Protein AF-A0A3D5AV20-F1 (afdb_monomer_lite)

Sequence (107 aa):
MAAPKGLSQAEAEALIKGNTAEGTNRFKKNMTWYFDPSGELRKRDDRGNKGKAKWSINKQGKLCYQDKHMKSEDCVAILPRADGGYDLPFDAQWNWQKITPGNPHNL

Foldseek 3Di:
DDDQQFDAQVRLCVQQEQKKFWWAFPVRKIKIWHQYNVQWIWMATPVGDIAIWGWDQDRRRWIWIGGPPDPGIDTFGWGADPLRWTWTPDVRTIIGPDMGHHCPVVD

Structure (mmCIF, N/CA/C/O bac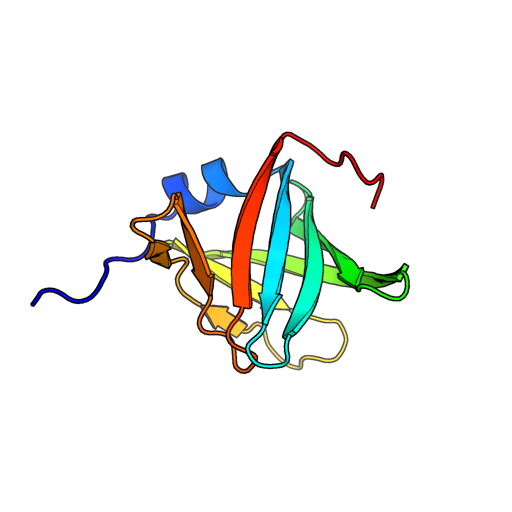kbone):
data_AF-A0A3D5AV20-F1
#
_entry.id   AF-A0A3D5AV20-F1
#
loop_
_atom_site.group_PDB
_atom_site.id
_atom_site.type_symbol
_atom_site.label_atom_id
_atom_site.label_alt_id
_atom_site.label_comp_id
_atom_site.label_asym_id
_atom_site.label_entity_id
_atom_site.label_seq_id
_atom_site.pdbx_PDB_ins_code
_atom_site.Cartn_x
_atom_site.Cartn_y
_atom_site.Cartn_z
_atom_site.occupancy
_atom_site.B_iso_or_equiv
_atom_site.auth_seq_id
_atom_site.auth_comp_id
_atom_site.auth_asym_id
_atom_site.auth_atom_id
_atom_site.pdbx_PDB_model_num
ATOM 1 N N . MET A 1 1 ? -23.926 11.701 -6.233 1.00 41.19 1 MET A N 1
ATOM 2 C CA . MET A 1 1 ? -22.818 10.729 -6.355 1.00 41.19 1 MET A CA 1
ATOM 3 C C . MET A 1 1 ? -22.255 10.508 -4.962 1.00 41.19 1 MET A C 1
ATOM 5 O O . MET A 1 1 ? -21.860 11.485 -4.340 1.00 41.19 1 MET A O 1
ATOM 9 N N . ALA A 1 2 ? -22.328 9.290 -4.421 1.00 46.59 2 ALA A N 1
ATOM 10 C CA . ALA A 1 2 ? -21.734 8.990 -3.118 1.00 46.59 2 ALA A CA 1
ATOM 11 C C . ALA A 1 2 ? -20.204 9.089 -3.231 1.00 46.59 2 ALA A C 1
ATOM 13 O O . ALA A 1 2 ? -19.642 8.620 -4.220 1.00 46.59 2 ALA A O 1
ATOM 14 N N . ALA A 1 3 ? -19.542 9.724 -2.262 1.00 53.72 3 ALA A N 1
ATOM 15 C CA . ALA A 1 3 ? -18.083 9.739 -2.210 1.00 53.72 3 ALA A CA 1
ATOM 16 C C . ALA A 1 3 ? -17.560 8.290 -2.150 1.00 53.72 3 ALA A C 1
ATOM 18 O O . ALA A 1 3 ? -18.190 7.464 -1.479 1.00 53.72 3 ALA A O 1
ATOM 19 N N . PRO A 1 4 ? -16.449 7.959 -2.835 1.00 61.16 4 PRO A N 1
ATOM 20 C CA . PRO A 1 4 ? -15.877 6.621 -2.774 1.00 61.16 4 PRO A CA 1
ATOM 21 C C . PRO A 1 4 ? -15.591 6.274 -1.313 1.00 61.16 4 PRO A C 1
ATOM 23 O O . PRO A 1 4 ? -14.866 6.983 -0.611 1.00 61.16 4 PRO A O 1
ATOM 26 N N . LYS A 1 5 ? -16.232 5.209 -0.831 1.00 79.25 5 LYS A N 1
ATOM 27 C CA . LYS A 1 5 ? -16.058 4.742 0.538 1.00 79.25 5 LYS A CA 1
ATOM 28 C C . LYS A 1 5 ? -14.704 4.043 0.613 1.00 79.25 5 LYS A C 1
ATOM 30 O O . LYS A 1 5 ? -14.448 3.120 -0.155 1.00 79.25 5 LYS A O 1
ATOM 35 N N . GLY A 1 6 ? -13.836 4.515 1.504 1.00 86.19 6 GLY A N 1
ATOM 36 C CA . GLY A 1 6 ? -12.577 3.831 1.781 1.00 86.19 6 GLY A CA 1
ATOM 37 C C . GLY A 1 6 ? -12.809 2.436 2.356 1.00 86.19 6 GLY A C 1
ATOM 38 O O . GLY A 1 6 ? -13.894 2.142 2.867 1.00 86.19 6 GLY A O 1
ATOM 39 N N . LEU A 1 7 ? -11.781 1.596 2.268 1.00 90.94 7 LEU A N 1
ATOM 40 C CA . LEU A 1 7 ? -11.806 0.250 2.837 1.00 90.94 7 LEU A CA 1
ATOM 41 C C . LEU A 1 7 ? -12.043 0.281 4.353 1.00 90.94 7 LEU A C 1
ATOM 43 O O . LEU A 1 7 ? -11.578 1.182 5.053 1.00 90.94 7 LEU A O 1
ATOM 47 N N . SER A 1 8 ? -12.735 -0.734 4.870 1.00 93.31 8 SER A N 1
ATOM 48 C CA . SER A 1 8 ? -12.832 -0.974 6.313 1.00 93.31 8 SER A CA 1
ATOM 49 C C . SER A 1 8 ? -11.475 -1.407 6.880 1.00 93.31 8 SER A C 1
ATOM 51 O O . SER A 1 8 ? -10.598 -1.842 6.137 1.00 93.31 8 SER A O 1
ATOM 53 N N . GLN A 1 9 ? -11.303 -1.374 8.209 1.00 93.56 9 GLN A N 1
ATOM 54 C CA . GLN A 1 9 ? -10.060 -1.827 8.855 1.00 93.56 9 GLN A CA 1
ATOM 55 C C . GLN A 1 9 ? -9.644 -3.238 8.415 1.00 93.56 9 GLN A C 1
ATOM 57 O O . GLN A 1 9 ? -8.519 -3.427 7.964 1.00 93.56 9 GLN A O 1
ATOM 62 N N . ALA A 1 10 ? -10.554 -4.211 8.502 1.00 93.50 10 ALA A N 1
ATOM 63 C CA . ALA A 1 10 ? -10.255 -5.596 8.148 1.00 93.50 10 ALA A CA 1
ATOM 64 C C . ALA A 1 10 ? -9.902 -5.762 6.660 1.00 93.50 10 ALA A C 1
ATOM 66 O O . ALA A 1 10 ? -8.992 -6.515 6.329 1.00 93.50 10 ALA A O 1
ATOM 67 N N . GLU A 1 11 ? -10.585 -5.033 5.774 1.00 94.06 11 GLU A N 1
ATOM 68 C CA . GLU A 1 11 ? -10.319 -5.053 4.331 1.00 94.06 11 GLU A CA 1
ATOM 69 C C . GLU A 1 11 ? -8.947 -4.450 4.019 1.00 94.06 11 GLU A C 1
ATOM 71 O O . GLU A 1 11 ? -8.169 -5.040 3.276 1.00 94.06 11 GLU A O 1
ATOM 76 N N . ALA A 1 12 ? -8.622 -3.309 4.631 1.00 93.88 12 ALA A N 1
ATOM 77 C CA . ALA A 1 12 ? -7.328 -2.659 4.481 1.00 93.88 12 ALA A CA 1
ATOM 78 C C . ALA A 1 12 ? -6.185 -3.534 5.020 1.00 93.88 12 ALA A C 1
ATOM 80 O O . ALA A 1 12 ? -5.171 -3.690 4.344 1.00 93.88 12 ALA A O 1
ATOM 81 N N . GLU A 1 13 ? -6.347 -4.143 6.201 1.00 94.00 13 GLU A N 1
ATOM 82 C CA . GLU A 1 13 ? -5.350 -5.063 6.759 1.00 94.00 13 GLU A CA 1
ATOM 83 C C . GLU A 1 13 ? -5.169 -6.302 5.879 1.00 94.00 13 GLU A C 1
ATOM 85 O O . GLU A 1 13 ? -4.035 -6.639 5.553 1.00 94.00 13 GLU A O 1
ATOM 90 N N . ALA A 1 14 ? -6.253 -6.953 5.451 1.00 94.31 14 ALA A N 1
ATOM 91 C CA . ALA A 1 14 ? -6.174 -8.128 4.581 1.00 94.31 14 ALA A CA 1
ATOM 92 C C . ALA A 1 14 ? -5.535 -7.808 3.221 1.00 94.31 14 ALA A C 1
ATOM 94 O O . ALA A 1 14 ? -4.846 -8.649 2.646 1.00 94.31 14 ALA A O 1
ATOM 95 N N . LEU A 1 15 ? -5.742 -6.588 2.721 1.00 93.94 15 LEU A N 1
ATOM 96 C CA . LEU A 1 15 ? -5.183 -6.145 1.455 1.00 93.94 15 LEU A CA 1
ATOM 97 C C . LEU A 1 15 ? -3.658 -6.023 1.512 1.00 93.94 15 LEU A C 1
ATOM 99 O O . LEU A 1 15 ? -2.979 -6.499 0.604 1.00 93.94 15 LEU A O 1
ATOM 103 N N . ILE A 1 16 ? -3.115 -5.378 2.549 1.00 94.31 16 ILE A N 1
ATOM 104 C CA . ILE A 1 16 ? -1.698 -4.985 2.551 1.00 94.31 16 ILE A CA 1
ATOM 105 C C . ILE A 1 16 ? -0.828 -5.752 3.537 1.00 94.31 16 ILE A C 1
ATOM 107 O O . ILE A 1 16 ? 0.360 -5.883 3.281 1.00 94.31 16 ILE A O 1
ATOM 111 N N . LYS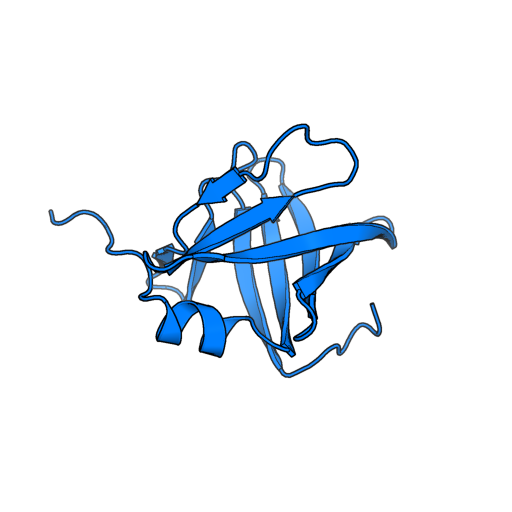 A 1 17 ? -1.353 -6.272 4.648 1.00 96.12 17 LYS A N 1
ATOM 112 C CA . LYS A 1 17 ? -0.523 -6.882 5.697 1.00 96.12 17 LYS A CA 1
ATOM 113 C C . LYS A 1 17 ? 0.198 -8.123 5.169 1.00 96.12 17 LYS A C 1
ATOM 115 O O . LYS A 1 17 ? -0.435 -9.110 4.813 1.00 96.12 17 LYS A O 1
ATOM 120 N N . GLY A 1 18 ? 1.528 -8.082 5.161 1.00 95.44 18 GLY A N 1
ATOM 121 C CA . GLY A 1 18 ? 2.366 -9.143 4.599 1.00 95.44 18 GLY A CA 1
ATOM 122 C C . GLY A 1 18 ? 2.431 -9.148 3.071 1.00 95.44 18 GLY A C 1
ATOM 123 O O . GLY A 1 18 ? 2.973 -10.090 2.500 1.00 95.44 18 GLY A O 1
ATOM 124 N N . ASN A 1 19 ? 1.915 -8.110 2.413 1.00 96.62 19 ASN A N 1
ATOM 125 C CA . ASN A 1 19 ? 1.872 -7.985 0.963 1.00 96.62 19 ASN A CA 1
ATOM 126 C C . ASN A 1 19 ? 2.716 -6.800 0.485 1.00 96.62 19 ASN A C 1
ATOM 128 O O . ASN A 1 19 ? 3.104 -5.904 1.244 1.00 96.62 19 ASN A O 1
ATOM 132 N N . THR A 1 20 ? 3.002 -6.809 -0.811 1.00 96.50 20 THR A N 1
ATOM 133 C CA . THR A 1 20 ? 3.745 -5.757 -1.495 1.00 96.50 20 THR A CA 1
ATOM 134 C C . THR A 1 20 ? 2.820 -4.993 -2.428 1.00 96.50 20 THR A C 1
ATOM 136 O O . THR A 1 20 ? 2.213 -5.597 -3.305 1.00 96.50 20 THR A O 1
ATOM 139 N N . ALA A 1 21 ? 2.731 -3.676 -2.266 1.00 95.75 21 ALA A N 1
ATOM 140 C CA . ALA A 1 21 ? 2.060 -2.783 -3.198 1.00 95.75 21 ALA A CA 1
ATOM 141 C C . ALA A 1 21 ? 3.075 -2.144 -4.152 1.00 95.75 21 ALA A C 1
ATOM 143 O O . ALA A 1 21 ? 4.161 -1.734 -3.745 1.00 95.75 21 ALA A O 1
ATOM 144 N N . GLU A 1 22 ? 2.705 -2.010 -5.415 1.00 95.00 22 GLU A N 1
ATOM 145 C CA . GLU A 1 22 ? 3.467 -1.312 -6.444 1.00 95.00 22 GLU A CA 1
ATOM 146 C C . GLU A 1 22 ? 2.607 -0.181 -6.992 1.00 95.00 22 GLU A C 1
ATOM 148 O O . GLU A 1 22 ? 1.413 -0.355 -7.263 1.00 95.00 22 GLU A O 1
ATOM 153 N N . GLY A 1 23 ? 3.196 0.999 -7.144 1.00 94.56 23 GLY A N 1
ATOM 154 C CA . GLY A 1 23 ? 2.420 2.146 -7.568 1.00 94.56 23 GLY A CA 1
ATOM 155 C C . GLY A 1 23 ? 3.233 3.355 -7.967 1.00 94.56 23 GLY A C 1
ATOM 156 O O . GLY A 1 23 ? 4.459 3.394 -7.863 1.00 94.56 23 GLY A O 1
ATOM 157 N N . THR A 1 24 ? 2.497 4.369 -8.397 1.00 94.88 24 THR A N 1
ATOM 158 C CA . THR A 1 24 ? 3.044 5.594 -8.967 1.00 94.88 24 THR A CA 1
ATOM 159 C C . THR A 1 24 ? 2.387 6.804 -8.316 1.00 94.88 24 THR A C 1
ATOM 161 O O . THR A 1 24 ? 1.204 6.779 -7.969 1.00 94.88 24 THR A O 1
ATOM 164 N N . ASN A 1 25 ? 3.145 7.878 -8.116 1.00 92.19 25 ASN A N 1
ATOM 165 C CA . ASN A 1 25 ? 2.599 9.139 -7.612 1.00 92.19 25 ASN A CA 1
ATOM 166 C C . ASN A 1 25 ? 2.245 10.119 -8.742 1.00 92.19 25 ASN A C 1
ATOM 168 O O . ASN A 1 25 ? 2.582 9.897 -9.906 1.00 92.19 25 ASN A O 1
ATOM 172 N N . ARG A 1 26 ? 1.643 11.266 -8.400 1.00 90.38 26 ARG A N 1
ATOM 173 C CA . ARG A 1 26 ? 1.330 12.329 -9.381 1.00 90.38 26 ARG A CA 1
ATOM 174 C C . ARG A 1 26 ? 2.543 12.843 -10.171 1.00 90.38 26 ARG A C 1
ATOM 176 O O . ARG A 1 26 ? 2.390 13.381 -11.261 1.00 90.38 26 ARG A O 1
ATOM 183 N N . PHE A 1 27 ? 3.751 12.662 -9.636 1.00 89.81 27 PHE A N 1
ATOM 184 C CA . PHE A 1 27 ? 5.017 13.052 -10.263 1.00 89.81 27 PHE A CA 1
ATOM 185 C C . PHE A 1 27 ? 5.635 11.942 -11.129 1.00 89.81 27 PHE A C 1
ATOM 187 O O . PHE A 1 27 ? 6.804 12.045 -11.495 1.00 89.81 27 PHE A O 1
ATOM 194 N N . LYS A 1 28 ? 4.880 10.879 -11.445 1.00 89.75 28 LYS A N 1
ATOM 195 C CA . LYS A 1 28 ? 5.333 9.714 -12.226 1.00 89.75 28 LYS A CA 1
ATOM 196 C C . LYS A 1 28 ? 6.518 8.957 -11.607 1.00 89.75 28 LYS A C 1
ATOM 198 O O . LYS A 1 28 ? 7.243 8.268 -12.318 1.00 89.75 28 LYS A O 1
ATOM 203 N N . LYS A 1 29 ? 6.724 9.067 -10.290 1.00 91.62 29 LYS A N 1
ATOM 204 C CA . LYS A 1 29 ? 7.712 8.252 -9.571 1.00 91.62 29 LYS A CA 1
ATOM 205 C C . LYS A 1 29 ? 7.093 6.923 -9.194 1.00 91.62 29 LYS A C 1
ATOM 207 O O . LYS A 1 29 ? 6.026 6.912 -8.578 1.00 91.62 29 LYS A O 1
ATOM 212 N N . ASN A 1 30 ? 7.790 5.842 -9.516 1.00 93.81 30 ASN A N 1
ATOM 213 C CA . ASN A 1 30 ? 7.389 4.498 -9.134 1.00 93.81 30 ASN A CA 1
ATOM 214 C C . ASN A 1 30 ? 7.970 4.151 -7.770 1.00 93.81 30 ASN A C 1
ATOM 216 O O . ASN A 1 30 ? 9.084 4.552 -7.427 1.00 93.81 30 ASN A O 1
ATOM 220 N N . MET A 1 31 ? 7.198 3.410 -6.991 1.00 94.06 31 MET A N 1
ATOM 221 C CA . MET A 1 31 ? 7.606 2.942 -5.682 1.00 94.06 31 MET A CA 1
ATOM 222 C C . MET A 1 31 ? 6.973 1.586 -5.414 1.00 94.06 31 MET A C 1
ATOM 224 O O . MET A 1 31 ? 5.799 1.351 -5.704 1.00 94.06 31 MET A O 1
ATOM 228 N N . THR A 1 32 ? 7.768 0.716 -4.816 1.00 95.69 32 THR A N 1
ATOM 229 C CA . THR A 1 32 ? 7.323 -0.549 -4.252 1.00 95.69 32 THR A CA 1
ATOM 230 C C . THR A 1 32 ? 7.309 -0.417 -2.736 1.00 95.69 32 THR A C 1
ATOM 232 O O . THR A 1 32 ? 8.286 0.055 -2.151 1.00 95.69 32 THR A O 1
ATOM 235 N N . TRP A 1 33 ? 6.225 -0.841 -2.095 1.00 95.25 33 TRP A N 1
ATOM 236 C CA . TRP A 1 33 ? 6.061 -0.871 -0.646 1.00 95.25 33 TRP A CA 1
ATOM 237 C C . TRP A 1 33 ? 5.772 -2.288 -0.185 1.00 95.25 33 TRP A C 1
ATOM 239 O O . TRP A 1 33 ? 4.764 -2.856 -0.578 1.00 95.25 33 TRP A O 1
ATOM 249 N N . TYR A 1 34 ? 6.599 -2.829 0.695 1.00 96.56 34 TYR A N 1
ATOM 250 C CA . TYR A 1 34 ? 6.299 -4.057 1.415 1.00 96.56 34 TYR A CA 1
ATOM 251 C C . TYR A 1 34 ? 5.847 -3.722 2.838 1.00 96.56 34 TYR A C 1
ATOM 253 O O . TYR A 1 34 ? 6.570 -3.062 3.592 1.00 96.56 34 TYR A O 1
ATOM 261 N N . PHE A 1 35 ? 4.641 -4.164 3.183 1.00 96.31 35 PHE A N 1
ATOM 262 C CA . PHE A 1 35 ? 3.990 -3.919 4.466 1.00 96.31 35 PHE A CA 1
ATOM 263 C C . PHE A 1 35 ? 4.232 -5.105 5.394 1.00 96.31 35 PHE A C 1
ATOM 265 O O . PHE A 1 35 ? 3.448 -6.054 5.440 1.00 96.31 35 PHE A O 1
ATOM 272 N N . ASP A 1 36 ? 5.331 -5.064 6.141 1.00 95.12 36 ASP A N 1
ATOM 273 C CA . ASP A 1 36 ? 5.687 -6.158 7.032 1.00 95.12 36 ASP A CA 1
ATOM 274 C C . ASP A 1 36 ? 4.653 -6.299 8.165 1.00 95.12 36 ASP A C 1
ATOM 276 O O . ASP A 1 36 ? 4.273 -5.283 8.760 1.00 95.12 36 ASP A O 1
ATOM 280 N N . PRO A 1 37 ? 4.206 -7.522 8.517 1.00 94.88 37 PRO A N 1
ATOM 281 C CA . PRO A 1 37 ? 3.216 -7.739 9.574 1.00 94.88 37 PRO A CA 1
ATOM 282 C C . PRO A 1 37 ? 3.613 -7.191 10.951 1.00 94.88 37 PRO A C 1
ATOM 284 O O . PRO A 1 37 ? 2.734 -7.003 11.792 1.00 94.88 37 PRO A O 1
ATOM 287 N N . SER A 1 38 ? 4.903 -6.921 11.184 1.00 94.44 38 SER A N 1
ATOM 288 C CA . SER A 1 38 ? 5.404 -6.261 12.397 1.00 94.44 38 SER A CA 1
ATOM 289 C C . SER A 1 38 ? 5.072 -4.764 12.492 1.00 94.44 38 SER A C 1
ATOM 291 O O . SER A 1 38 ? 5.296 -4.162 13.542 1.00 94.44 38 SER A O 1
ATOM 293 N N . GLY A 1 39 ? 4.558 -4.148 11.420 1.00 94.12 39 GLY A N 1
ATOM 294 C CA . GLY A 1 39 ? 4.317 -2.703 11.327 1.00 94.12 39 GLY A CA 1
ATOM 295 C C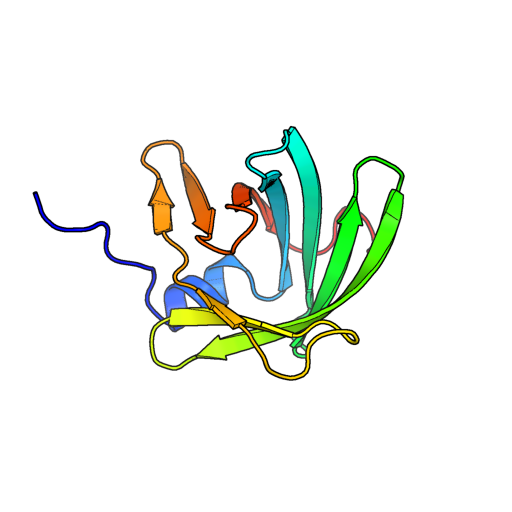 . GLY A 1 39 ? 5.483 -1.910 10.723 1.00 94.12 39 GLY A C 1
ATOM 296 O O . GLY A 1 39 ? 5.444 -0.679 10.703 1.00 94.12 39 GLY A O 1
ATOM 297 N N . GLU A 1 40 ? 6.526 -2.579 10.211 1.00 96.06 40 GLU A N 1
ATOM 298 C CA . GLU A 1 40 ? 7.579 -1.945 9.404 1.00 96.06 40 GLU A CA 1
ATOM 299 C C . GLU A 1 40 ? 7.158 -1.880 7.925 1.00 96.06 40 GLU A C 1
ATOM 301 O O . GLU A 1 40 ? 6.711 -2.855 7.331 1.00 96.06 40 GLU A O 1
ATOM 306 N N . LEU A 1 41 ? 7.303 -0.711 7.310 1.00 94.69 41 LEU A N 1
ATOM 307 C CA . LEU A 1 41 ? 7.077 -0.481 5.890 1.00 94.69 41 LEU A CA 1
ATOM 308 C C . LEU A 1 41 ? 8.429 -0.352 5.207 1.00 94.69 41 LEU A C 1
ATOM 310 O O . LEU A 1 41 ? 9.170 0.600 5.469 1.00 94.69 41 LEU A O 1
ATOM 314 N N . ARG A 1 42 ? 8.739 -1.272 4.302 1.00 95.25 42 ARG A N 1
ATOM 315 C CA . ARG A 1 42 ? 9.958 -1.218 3.491 1.00 95.25 42 ARG A CA 1
ATOM 316 C C . ARG A 1 42 ? 9.621 -0.695 2.114 1.00 95.25 42 ARG A C 1
ATOM 318 O O . ARG A 1 42 ? 8.616 -1.085 1.531 1.00 95.25 42 ARG A O 1
ATOM 325 N N . LYS A 1 43 ? 10.444 0.209 1.597 1.00 93.38 43 LYS A N 1
ATOM 326 C CA . LYS A 1 43 ? 10.185 0.887 0.328 1.00 93.38 43 LYS A CA 1
ATOM 327 C C . LYS A 1 43 ? 11.370 0.801 -0.598 1.00 93.38 43 LYS A C 1
ATOM 329 O O . LYS A 1 43 ? 12.508 0.806 -0.130 1.00 93.38 43 LYS A O 1
ATOM 334 N N . ARG A 1 44 ? 11.095 0.821 -1.895 1.00 94.69 44 ARG A N 1
ATOM 335 C CA . ARG A 1 44 ? 12.104 0.965 -2.939 1.00 94.69 44 ARG A CA 1
ATOM 336 C C . ARG A 1 44 ? 11.577 1.852 -4.057 1.00 94.69 44 ARG A C 1
ATOM 338 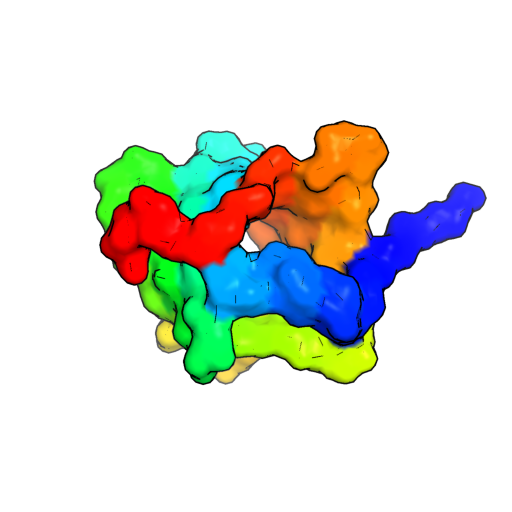O O . ARG A 1 44 ? 10.495 1.580 -4.567 1.00 94.69 44 ARG A O 1
ATOM 345 N N . ASP A 1 45 ? 12.323 2.890 -4.420 1.00 91.56 45 ASP A N 1
ATOM 346 C CA . ASP A 1 45 ? 11.998 3.731 -5.579 1.00 91.56 45 ASP A CA 1
ATOM 347 C C . ASP A 1 45 ? 12.610 3.185 -6.882 1.00 91.56 45 ASP A C 1
ATOM 349 O O . ASP A 1 45 ? 13.366 2.208 -6.869 1.00 91.56 45 ASP A O 1
ATOM 353 N N . ASP A 1 46 ? 12.307 3.837 -8.008 1.00 89.56 46 ASP A N 1
ATOM 354 C CA . ASP A 1 46 ? 12.785 3.456 -9.343 1.00 89.56 46 ASP A CA 1
ATOM 355 C C . ASP A 1 46 ? 14.317 3.397 -9.470 1.00 89.56 46 ASP A C 1
ATOM 357 O O . ASP A 1 46 ? 14.842 2.567 -10.212 1.00 89.56 46 ASP A O 1
ATOM 361 N N . ARG A 1 47 ? 15.048 4.202 -8.690 1.00 89.25 47 ARG A N 1
ATOM 362 C CA . ARG A 1 47 ? 16.520 4.210 -8.664 1.00 89.25 47 ARG A CA 1
ATOM 363 C C . ARG A 1 47 ? 17.099 3.164 -7.717 1.00 89.25 47 ARG A C 1
ATOM 365 O O . ARG A 1 47 ? 18.313 3.061 -7.572 1.00 89.25 47 ARG A O 1
ATOM 372 N N . GLY A 1 48 ? 16.241 2.395 -7.050 1.00 88.94 48 GLY A N 1
ATOM 373 C CA . GLY A 1 48 ? 16.627 1.347 -6.119 1.00 88.94 48 GLY A CA 1
ATOM 374 C C . GLY A 1 48 ? 17.024 1.829 -4.726 1.00 88.94 48 GLY A C 1
ATOM 375 O O . GLY A 1 48 ? 17.524 1.005 -3.957 1.00 88.94 48 GLY A O 1
ATOM 376 N N . ASN A 1 49 ? 16.791 3.098 -4.360 1.00 91.88 49 ASN A N 1
ATOM 377 C CA . ASN A 1 49 ? 17.043 3.517 -2.983 1.00 91.88 49 ASN A CA 1
ATOM 378 C C . ASN A 1 49 ? 16.021 2.856 -2.065 1.00 91.88 49 ASN A C 1
ATOM 380 O O . ASN A 1 49 ? 14.829 2.775 -2.367 1.00 91.88 49 ASN A O 1
ATOM 384 N N . LYS A 1 50 ? 16.508 2.368 -0.925 1.00 92.69 50 LYS A N 1
ATOM 385 C CA . LYS A 1 50 ? 15.678 1.700 0.071 1.00 92.69 50 LYS A CA 1
ATOM 386 C C . LYS A 1 50 ? 15.283 2.672 1.173 1.00 92.69 50 LYS A C 1
ATOM 388 O O . LYS A 1 50 ? 16.112 3.428 1.678 1.00 92.69 50 LYS A O 1
ATOM 393 N N . GLY A 1 51 ? 14.019 2.613 1.565 1.00 91.44 51 GLY A N 1
ATOM 394 C CA . GLY A 1 51 ? 13.459 3.371 2.676 1.00 91.44 51 GLY A CA 1
ATOM 395 C C . GLY A 1 51 ? 12.810 2.452 3.700 1.00 91.44 51 GLY A C 1
ATOM 396 O O . GLY A 1 51 ? 12.354 1.357 3.368 1.00 91.44 51 GLY A O 1
ATOM 397 N N . LYS A 1 52 ? 12.749 2.918 4.945 1.00 94.19 52 LYS A N 1
ATOM 398 C CA . LYS A 1 52 ? 12.017 2.268 6.031 1.00 94.19 52 LYS A CA 1
ATOM 399 C C . LYS A 1 52 ? 11.128 3.284 6.720 1.00 94.19 52 LYS A C 1
ATOM 401 O O . LYS A 1 52 ? 11.554 4.410 6.959 1.00 94.19 52 LYS A O 1
ATOM 406 N N . ALA A 1 53 ? 9.930 2.858 7.067 1.00 94.19 53 ALA A N 1
ATOM 407 C CA . ALA A 1 53 ? 8.966 3.641 7.814 1.00 94.19 53 ALA A CA 1
ATOM 408 C C . ALA A 1 53 ? 8.125 2.723 8.699 1.00 94.19 53 ALA A C 1
ATOM 410 O O . ALA A 1 53 ? 8.248 1.503 8.629 1.00 94.19 53 ALA A O 1
ATOM 411 N N . LYS A 1 54 ? 7.265 3.304 9.525 1.00 96.12 54 LYS A N 1
ATOM 412 C CA . LYS A 1 54 ? 6.225 2.567 10.240 1.00 96.12 54 LYS A CA 1
ATOM 413 C C . LYS A 1 54 ? 4.906 2.688 9.497 1.00 96.12 54 LYS A C 1
ATOM 415 O O . LYS A 1 54 ? 4.638 3.719 8.872 1.00 96.12 54 LYS A O 1
ATOM 420 N N . TRP A 1 55 ? 4.095 1.644 9.581 1.00 95.75 55 TRP A N 1
ATOM 421 C CA . TRP A 1 55 ? 2.724 1.664 9.102 1.00 95.75 55 TRP A CA 1
ATOM 422 C C . TRP A 1 55 ? 1.780 1.001 10.098 1.00 95.75 55 TRP A C 1
ATOM 424 O O . TRP A 1 55 ? 2.174 0.143 10.889 1.00 95.75 55 TRP A O 1
ATOM 434 N N . SER A 1 56 ? 0.519 1.398 10.032 1.00 96.12 56 SER A N 1
ATOM 435 C CA . SER A 1 56 ? -0.584 0.762 10.742 1.00 96.12 56 SER A CA 1
ATOM 436 C C . SER A 1 56 ? -1.892 1.046 10.002 1.00 96.12 56 SER A C 1
ATOM 438 O O . SER A 1 56 ? -1.975 1.981 9.204 1.00 96.12 56 SER A O 1
ATOM 440 N N . ILE A 1 57 ? -2.924 0.239 10.245 1.00 96.00 57 ILE A N 1
ATOM 441 C CA . ILE A 1 57 ? -4.298 0.583 9.868 1.00 96.00 57 ILE A CA 1
ATOM 442 C C . ILE A 1 57 ? -5.034 0.997 11.134 1.00 96.00 57 ILE A C 1
ATOM 444 O O . ILE A 1 57 ? -5.039 0.266 12.125 1.00 96.00 57 ILE A O 1
ATOM 448 N N . ASN A 1 58 ? -5.657 2.172 11.120 1.00 93.81 58 ASN A N 1
ATOM 449 C CA . ASN A 1 58 ? -6.445 2.624 12.260 1.00 93.81 58 ASN A CA 1
ATOM 450 C C . ASN A 1 58 ? -7.865 2.020 12.255 1.00 93.81 58 ASN A C 1
ATOM 452 O O . ASN A 1 58 ? -8.312 1.412 11.283 1.00 93.81 58 ASN A O 1
ATOM 456 N N . LYS A 1 59 ? -8.629 2.262 13.327 1.00 91.81 59 LYS A N 1
ATOM 457 C CA . LYS A 1 59 ? -10.012 1.761 13.476 1.00 91.81 59 LYS A CA 1
ATOM 458 C C . LYS A 1 59 ? -10.982 2.221 12.377 1.00 91.81 59 LYS A C 1
ATOM 460 O O . LYS A 1 59 ? -12.064 1.663 12.243 1.00 91.81 59 LYS A O 1
ATOM 465 N N . GLN A 1 60 ? -10.624 3.251 11.611 1.00 91.00 60 GLN A N 1
ATOM 466 C CA . GLN A 1 60 ? -11.423 3.770 10.500 1.00 91.00 60 GLN A CA 1
ATOM 467 C C . GLN A 1 60 ? -11.031 3.155 9.146 1.00 91.00 60 GLN A C 1
ATOM 469 O O . GLN A 1 60 ? -11.578 3.575 8.132 1.00 91.00 60 GLN A O 1
ATOM 474 N N . GLY A 1 61 ? -10.076 2.218 9.107 1.00 91.81 61 GLY A N 1
ATOM 475 C CA . GLY A 1 61 ? -9.561 1.646 7.859 1.00 91.81 61 GLY A CA 1
ATOM 476 C C . GLY A 1 61 ? -8.603 2.556 7.093 1.00 91.81 61 GLY A C 1
ATOM 477 O O . GLY A 1 61 ? -8.334 2.327 5.915 1.00 91.81 61 GLY A O 1
ATOM 478 N N . LYS A 1 62 ? -8.068 3.595 7.745 1.00 94.31 62 LYS A N 1
ATOM 479 C CA . LYS A 1 62 ? -7.055 4.464 7.139 1.00 94.31 62 LYS A CA 1
ATOM 480 C C . LYS A 1 62 ? -5.667 3.868 7.325 1.00 94.31 62 LYS A C 1
ATOM 482 O O . LYS A 1 62 ? -5.331 3.433 8.426 1.00 94.31 62 LYS A O 1
ATOM 487 N N . LEU A 1 63 ? -4.865 3.922 6.266 1.00 95.50 63 LEU A N 1
ATOM 488 C CA . LEU A 1 63 ? -3.438 3.658 6.319 1.00 95.50 63 LEU A CA 1
ATOM 489 C C . LEU A 1 63 ? -2.740 4.836 6.977 1.00 95.50 63 LEU A C 1
ATOM 491 O O . LEU A 1 63 ? -2.704 5.929 6.414 1.00 95.50 63 LEU A O 1
ATOM 495 N N . CYS A 1 64 ? -2.161 4.580 8.137 1.00 94.75 64 CYS A N 1
ATOM 496 C CA . CYS A 1 64 ? -1.292 5.499 8.834 1.00 94.75 64 CYS A CA 1
ATOM 49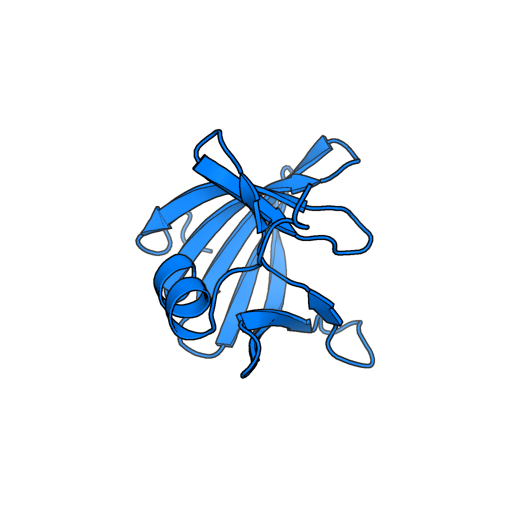7 C C . CYS A 1 64 ? 0.167 5.173 8.535 1.00 94.75 64 CYS A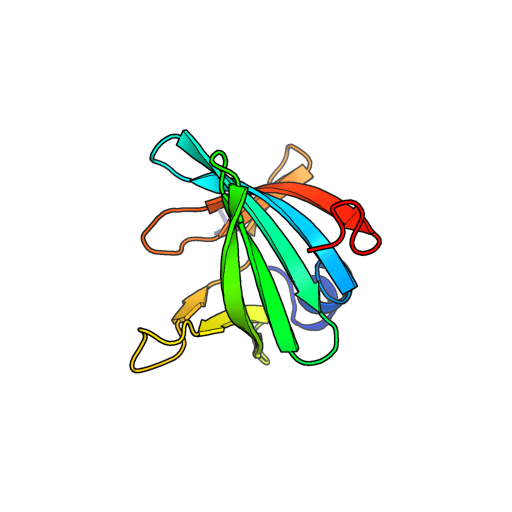 C 1
ATOM 499 O O . CYS A 1 64 ? 0.580 4.013 8.503 1.00 94.75 64 CYS A O 1
ATOM 501 N N . TYR A 1 65 ? 0.941 6.217 8.280 1.00 92.56 65 TYR A N 1
ATOM 502 C CA . TYR A 1 65 ? 2.305 6.144 7.794 1.00 92.56 65 TYR A CA 1
ATOM 503 C C . TYR A 1 65 ? 3.187 7.125 8.562 1.00 92.56 65 TYR A C 1
ATOM 505 O O . TYR A 1 65 ? 2.860 8.305 8.671 1.00 92.56 65 TYR A O 1
ATOM 513 N N . GLN A 1 66 ? 4.340 6.660 9.043 1.00 93.19 66 GLN A N 1
ATOM 514 C CA . GLN A 1 66 ? 5.316 7.518 9.709 1.00 93.19 66 GLN A CA 1
ATOM 515 C C . GLN A 1 66 ? 6.738 7.202 9.249 1.00 93.19 66 GLN A C 1
ATOM 517 O O . GLN A 1 66 ? 7.299 6.151 9.564 1.00 93.19 66 GLN A O 1
ATOM 522 N N . ASP A 1 67 ? 7.342 8.138 8.523 1.00 89.62 67 ASP A N 1
ATOM 523 C CA . ASP A 1 67 ? 8.772 8.102 8.219 1.00 89.62 67 ASP A CA 1
ATOM 524 C C . ASP A 1 67 ? 9.618 8.592 9.401 1.00 89.62 67 ASP A C 1
ATOM 526 O O . ASP A 1 67 ? 9.141 9.362 10.236 1.00 89.62 67 ASP A O 1
ATOM 530 N N . LYS A 1 68 ? 10.913 8.252 9.421 1.00 86.44 68 LYS A N 1
ATOM 531 C CA . LYS A 1 68 ? 11.871 8.777 10.410 1.00 86.44 68 LYS A CA 1
ATOM 532 C C . LYS A 1 68 ? 11.978 10.309 10.404 1.00 86.44 68 LYS A C 1
ATOM 534 O O . LYS A 1 68 ? 12.369 10.892 11.410 1.00 86.44 68 LYS A O 1
ATOM 539 N N . HIS A 1 69 ? 11.660 10.956 9.282 1.00 87.19 69 HIS A N 1
ATOM 540 C CA . HIS A 1 69 ? 11.690 12.415 9.149 1.00 87.19 69 HIS A CA 1
ATOM 541 C C . HIS A 1 69 ? 10.379 13.105 9.562 1.00 87.19 69 HIS A C 1
ATOM 543 O O . HIS A 1 69 ? 10.330 14.334 9.623 1.00 87.19 69 HIS A O 1
ATOM 549 N N . MET A 1 70 ? 9.313 12.348 9.840 1.00 86.94 70 MET A N 1
ATOM 550 C CA . MET A 1 70 ? 8.007 12.906 10.185 1.00 86.94 70 MET A CA 1
ATOM 551 C C . MET A 1 70 ? 7.855 13.060 11.699 1.00 86.94 70 MET A C 1
ATOM 553 O O . MET A 1 70 ? 8.083 12.124 12.462 1.00 86.94 70 MET A O 1
ATOM 557 N N . LYS A 1 71 ? 7.400 14.240 12.140 1.00 87.25 71 LYS A N 1
ATOM 558 C CA . LYS A 1 71 ? 7.095 14.503 13.559 1.00 87.25 71 LYS A CA 1
ATOM 559 C C . LYS A 1 71 ? 5.866 13.735 14.059 1.00 87.25 71 LYS A C 1
ATOM 561 O O . LYS A 1 71 ? 5.740 13.500 15.256 1.00 87.25 71 LYS A O 1
ATOM 566 N N . SER A 1 72 ? 4.967 13.355 13.155 1.00 89.31 72 SER A N 1
ATOM 567 C CA . SER A 1 72 ? 3.722 12.642 13.450 1.00 89.31 72 SER A CA 1
ATOM 568 C C . SER A 1 72 ? 3.374 11.718 12.287 1.00 89.31 72 SER A C 1
ATOM 570 O O . SER A 1 72 ? 3.858 11.931 11.176 1.00 89.31 72 SER A O 1
ATOM 572 N N . GLU A 1 73 ? 2.574 10.686 12.541 1.00 92.31 73 GLU A N 1
ATOM 573 C CA . GLU A 1 73 ? 2.031 9.844 11.475 1.00 92.31 73 GLU A CA 1
ATOM 574 C C . GLU A 1 73 ? 1.008 10.613 10.627 1.00 92.31 73 GLU A C 1
ATOM 576 O O . GLU A 1 73 ? 0.296 11.481 11.134 1.00 92.31 73 GLU A O 1
ATOM 581 N N . ASP A 1 74 ? 0.937 10.287 9.340 1.00 92.38 74 ASP A N 1
ATOM 582 C CA . ASP A 1 74 ? -0.089 10.776 8.423 1.00 92.38 74 ASP A CA 1
ATOM 583 C C . ASP A 1 74 ? -1.008 9.621 8.023 1.00 92.38 74 ASP A C 1
ATOM 585 O O . ASP A 1 74 ? -0.528 8.543 7.663 1.00 92.38 74 ASP A O 1
ATOM 589 N N . CYS A 1 75 ? -2.322 9.832 8.114 1.00 93.69 75 CYS A N 1
ATOM 590 C CA . CYS A 1 75 ? -3.322 8.782 7.938 1.00 93.69 75 CYS A CA 1
ATOM 591 C C . CYS A 1 75 ? -4.284 9.099 6.794 1.00 93.69 75 CYS A C 1
ATOM 593 O O . CYS A 1 75 ? -5.061 10.054 6.873 1.00 93.69 75 CYS A O 1
ATOM 595 N N . VAL A 1 76 ? -4.337 8.226 5.790 1.00 93.94 76 VAL A N 1
ATOM 596 C CA . VAL A 1 76 ? -5.183 8.400 4.601 1.00 93.94 76 VAL A CA 1
ATOM 597 C C . VAL A 1 76 ? -6.069 7.187 4.347 1.00 93.94 76 VAL A C 1
ATOM 599 O O . VAL A 1 76 ? -5.738 6.063 4.713 1.00 93.94 76 VAL A O 1
ATOM 602 N N . ALA A 1 77 ? -7.226 7.402 3.725 1.00 93.69 77 ALA A N 1
ATOM 603 C CA . ALA A 1 77 ? -8.091 6.301 3.313 1.00 93.69 77 ALA A CA 1
ATOM 604 C C . ALA A 1 77 ? -7.492 5.568 2.102 1.00 93.69 77 ALA A C 1
ATOM 606 O O . ALA A 1 77 ? -6.950 6.210 1.206 1.00 93.69 77 ALA A O 1
ATOM 607 N N . ILE A 1 78 ? -7.636 4.243 2.063 1.00 94.31 78 ILE A N 1
ATOM 608 C CA . ILE A 1 78 ? -7.358 3.448 0.863 1.00 94.31 78 ILE A CA 1
ATOM 609 C C . ILE A 1 78 ? -8.645 3.423 0.039 1.00 94.31 78 ILE A C 1
ATOM 611 O O . ILE A 1 78 ? -9.661 2.895 0.499 1.00 94.31 78 ILE A O 1
ATOM 615 N N . LEU A 1 79 ? -8.622 4.035 -1.143 1.00 94.38 79 LEU A N 1
ATOM 616 C CA . LEU A 1 79 ? -9.798 4.181 -1.999 1.00 94.38 79 LEU A CA 1
ATOM 617 C C . LEU A 1 79 ? -9.719 3.183 -3.161 1.00 94.38 79 LEU A C 1
ATOM 619 O O . LEU A 1 79 ? -8.820 3.312 -3.988 1.00 94.38 79 LEU A O 1
ATOM 623 N N . PRO A 1 80 ? -10.611 2.184 -3.250 1.00 92.69 80 PRO A N 1
ATOM 624 C CA . PRO A 1 80 ? -10.613 1.248 -4.371 1.00 92.69 80 PRO A CA 1
ATOM 625 C C . PRO A 1 80 ? -11.017 1.940 -5.679 1.00 92.69 80 PRO A C 1
ATOM 627 O O . PRO A 1 80 ? -11.879 2.822 -5.692 1.00 92.69 80 PRO A O 1
ATOM 630 N N . ARG A 1 81 ? -10.420 1.502 -6.788 1.00 91.00 81 ARG A N 1
ATOM 631 C CA . ARG A 1 81 ? -10.699 1.990 -8.144 1.00 91.00 81 ARG A CA 1
ATOM 632 C C . ARG A 1 81 ? -11.424 0.937 -8.971 1.00 91.00 81 ARG A C 1
ATOM 634 O O . ARG A 1 81 ? -11.291 -0.260 -8.738 1.00 91.00 81 ARG A O 1
ATOM 641 N N . ALA A 1 82 ? -12.143 1.388 -9.999 1.00 87.88 82 ALA A N 1
ATOM 642 C CA . ALA A 1 82 ? -12.856 0.501 -10.920 1.00 87.88 82 ALA A CA 1
ATOM 643 C C . ALA A 1 82 ? -11.921 -0.421 -11.729 1.00 87.88 82 ALA A C 1
ATOM 645 O O . ALA A 1 82 ? -12.345 -1.490 -12.154 1.00 87.88 82 ALA A O 1
ATOM 646 N N . ASP A 1 83 ? -10.658 -0.026 -11.925 1.00 87.06 83 ASP A N 1
ATOM 647 C CA . ASP A 1 83 ? -9.640 -0.820 -12.629 1.00 87.06 83 ASP A CA 1
ATOM 648 C C . ASP A 1 83 ? -8.943 -1.882 -11.754 1.00 87.06 83 ASP A C 1
ATOM 650 O O . ASP A 1 83 ? -8.083 -2.608 -12.245 1.00 87.06 83 ASP A O 1
ATOM 654 N N . GLY A 1 84 ? -9.316 -1.994 -10.474 1.00 86.88 84 GLY A N 1
ATOM 655 C CA . GLY A 1 84 ? -8.700 -2.923 -9.520 1.00 86.88 84 GLY A CA 1
ATOM 656 C C . GLY A 1 84 ? -7.498 -2.353 -8.759 1.00 86.88 84 GLY A C 1
ATOM 657 O O . GLY A 1 84 ? -7.004 -3.008 -7.842 1.00 86.88 84 GLY A O 1
ATOM 658 N N . GLY A 1 85 ? -7.044 -1.139 -9.089 1.00 93.38 85 GLY A N 1
ATOM 659 C CA . GLY A 1 85 ? -6.074 -0.390 -8.292 1.00 93.38 85 GLY A CA 1
ATOM 660 C C . GLY A 1 85 ? -6.670 0.296 -7.056 1.00 93.38 85 GLY A C 1
ATOM 661 O O . GLY A 1 85 ? -7.871 0.229 -6.780 1.00 93.38 85 GLY A O 1
ATOM 662 N N . TYR A 1 86 ? -5.817 1.020 -6.328 1.00 94.94 86 TYR A N 1
ATOM 663 C CA . TYR A 1 86 ? -6.191 1.794 -5.142 1.00 94.94 86 TYR A CA 1
ATOM 664 C C . TYR A 1 86 ? -5.534 3.174 -5.137 1.00 94.94 86 TYR A C 1
ATOM 666 O O . TYR A 1 86 ? -4.346 3.298 -5.426 1.00 94.94 86 TYR A O 1
ATOM 674 N N . ASP A 1 87 ? -6.274 4.203 -4.739 1.00 94.06 87 ASP A N 1
ATOM 675 C CA . ASP A 1 87 ? -5.748 5.550 -4.527 1.00 94.06 87 ASP A CA 1
ATOM 676 C C . ASP A 1 87 ? -5.489 5.813 -3.042 1.00 94.06 87 ASP A C 1
ATOM 678 O O . ASP A 1 87 ? -6.285 5.463 -2.167 1.00 94.06 87 ASP A O 1
ATOM 682 N N . LEU A 1 88 ? -4.368 6.479 -2.769 1.00 93.75 88 LEU A N 1
ATOM 683 C CA . LEU A 1 88 ? -3.956 6.933 -1.449 1.00 93.75 88 LEU A CA 1
ATOM 684 C C . LEU A 1 88 ? -3.713 8.440 -1.506 1.00 93.75 88 LEU A C 1
ATOM 686 O O . LEU A 1 88 ? -2.680 8.884 -2.028 1.00 93.75 88 LEU A O 1
ATOM 690 N N . PRO A 1 89 ? -4.634 9.247 -0.955 1.00 90.94 89 PRO A N 1
ATOM 691 C CA . PRO A 1 89 ? -4.591 10.701 -1.023 1.00 90.94 89 PRO A CA 1
ATOM 692 C C . PRO A 1 89 ? -3.596 11.302 -0.014 1.00 90.94 89 PRO A C 1
ATOM 694 O O . PRO A 1 89 ? -3.912 12.255 0.690 1.00 90.94 89 PRO A O 1
ATOM 697 N N . PHE A 1 90 ? -2.382 10.751 0.052 1.00 87.38 90 PHE A N 1
ATOM 698 C CA . PHE A 1 90 ? -1.226 11.438 0.629 1.00 87.38 90 PHE A CA 1
ATOM 699 C C . PHE A 1 90 ? -0.911 12.705 -0.184 1.00 87.38 90 PHE A C 1
ATOM 701 O O . PHE A 1 90 ? -1.360 12.835 -1.323 1.00 87.38 90 PHE A O 1
ATOM 708 N N . ASP A 1 91 ? -0.055 13.595 0.328 1.00 82.06 91 ASP A N 1
ATOM 709 C CA . ASP A 1 91 ? 0.365 14.818 -0.389 1.00 82.06 91 ASP A CA 1
ATOM 710 C C . ASP A 1 91 ? 0.893 14.541 -1.816 1.00 82.06 91 ASP A C 1
ATOM 712 O O . ASP A 1 91 ? 0.616 15.268 -2.773 1.00 82.06 91 ASP A O 1
ATOM 716 N N . ALA A 1 92 ? 1.599 13.419 -1.991 1.00 84.06 92 ALA A N 1
ATOM 717 C CA . ALA A 1 92 ? 2.117 12.992 -3.287 1.00 84.06 92 ALA A CA 1
ATOM 718 C C . ALA A 1 92 ? 1.077 12.302 -4.195 1.00 84.06 92 ALA A C 1
ATOM 720 O O . ALA A 1 92 ? 1.390 12.054 -5.357 1.00 84.06 92 ALA A O 1
ATOM 721 N N . GLN A 1 93 ? -0.125 12.000 -3.691 1.00 89.50 93 GLN A N 1
ATOM 722 C CA . GLN A 1 93 ? -1.204 11.268 -4.369 1.00 89.50 93 GLN A CA 1
ATOM 723 C C . GLN A 1 93 ? -0.706 9.962 -5.003 1.00 89.50 93 GLN A C 1
ATOM 725 O O . GLN A 1 93 ? -0.379 9.901 -6.191 1.00 89.50 93 GLN A O 1
ATOM 730 N N . TRP A 1 94 ? -0.596 8.917 -4.187 1.00 92.75 94 TRP A N 1
ATOM 731 C CA . TRP A 1 94 ? -0.114 7.614 -4.636 1.00 92.75 94 TRP A CA 1
ATOM 732 C C . TRP A 1 94 ? -1.251 6.778 -5.212 1.00 92.75 94 TRP A C 1
ATOM 734 O O . TRP A 1 94 ? -2.348 6.762 -4.670 1.00 92.75 94 TRP A O 1
ATOM 744 N N . ASN A 1 95 ? -0.957 6.058 -6.289 1.00 94.25 95 ASN A N 1
ATOM 745 C CA . ASN A 1 95 ? -1.875 5.143 -6.952 1.00 94.25 95 ASN A CA 1
ATOM 746 C C . ASN A 1 95 ? -1.210 3.767 -6.926 1.00 94.25 95 ASN A C 1
ATOM 748 O O . ASN A 1 95 ? -0.190 3.570 -7.589 1.00 94.25 95 ASN A O 1
ATOM 752 N N . TRP A 1 96 ? -1.737 2.831 -6.147 1.00 95.31 96 TRP A N 1
ATOM 753 C CA . TRP A 1 96 ? -1.319 1.436 -6.186 1.00 95.31 96 TRP A CA 1
ATOM 754 C C . TRP A 1 96 ? -1.984 0.753 -7.362 1.00 95.31 96 TRP A C 1
ATOM 756 O O . TRP A 1 96 ? -3.203 0.623 -7.419 1.00 95.31 96 TRP A O 1
ATOM 766 N N . GLN A 1 97 ? -1.164 0.324 -8.308 1.00 93.88 97 GLN A N 1
ATOM 767 C CA . GLN A 1 97 ? -1.623 -0.359 -9.511 1.00 93.88 97 GLN A CA 1
ATOM 768 C C . GLN A 1 97 ? -1.720 -1.864 -9.283 1.00 93.88 97 GLN A C 1
ATOM 770 O O . GLN A 1 97 ? -2.452 -2.556 -9.982 1.00 93.88 97 GLN A O 1
ATOM 775 N N . LYS A 1 98 ? -0.944 -2.382 -8.328 1.00 93.06 98 LYS A N 1
ATOM 776 C CA . LYS A 1 98 ? -0.804 -3.814 -8.111 1.00 93.06 98 LYS A CA 1
ATOM 777 C C . LYS A 1 98 ? -0.454 -4.100 -6.663 1.00 93.06 98 LYS A C 1
ATOM 779 O O . LYS A 1 98 ? 0.339 -3.381 -6.061 1.00 93.06 98 LYS A O 1
ATOM 784 N N . ILE A 1 99 ? -1.034 -5.166 -6.125 1.00 94.06 99 ILE A N 1
ATOM 785 C CA . ILE A 1 99 ? -0.699 -5.696 -4.807 1.00 94.06 99 ILE A CA 1
ATOM 786 C C . ILE A 1 99 ? -0.447 -7.191 -4.960 1.00 94.06 99 ILE A C 1
ATOM 788 O O . ILE A 1 99 ? -1.283 -7.918 -5.492 1.00 94.06 99 ILE A O 1
ATOM 792 N N . THR A 1 100 ? 0.730 -7.642 -4.540 1.00 94.31 100 THR A N 1
ATOM 793 C CA . THR A 1 100 ? 1.163 -9.038 -4.637 1.00 94.31 100 THR A CA 1
ATOM 794 C C . THR A 1 100 ? 1.414 -9.634 -3.259 1.00 94.31 100 THR A C 1
ATOM 796 O O . THR A 1 100 ? 1.988 -8.944 -2.412 1.00 94.31 100 THR A O 1
ATOM 799 N N . PRO A 1 101 ? 1.075 -10.915 -3.044 1.00 93.00 101 PRO A N 1
ATOM 800 C CA . PRO A 1 101 ? 1.391 -11.604 -1.800 1.00 93.00 101 PRO A CA 1
ATOM 801 C C . PRO A 1 101 ? 2.892 -11.625 -1.484 1.00 93.00 101 PRO A C 1
ATOM 803 O O . PRO A 1 101 ? 3.717 -11.855 -2.372 1.00 93.00 101 PRO A O 1
ATOM 806 N N . GLY A 1 102 ? 3.243 -11.438 -0.211 1.00 92.44 102 GLY A N 1
ATOM 807 C CA . GLY A 1 102 ? 4.619 -11.550 0.275 1.00 92.44 102 GLY A CA 1
ATOM 808 C C . GLY A 1 102 ? 5.540 -10.391 -0.119 1.00 92.44 102 GLY A C 1
ATOM 809 O O . GLY A 1 102 ? 5.099 -9.287 -0.442 1.00 92.44 102 GLY A O 1
ATOM 810 N N . ASN A 1 103 ? 6.849 -10.666 -0.085 1.00 89.31 103 ASN A N 1
ATOM 811 C CA . ASN A 1 103 ? 7.930 -9.733 -0.421 1.00 89.31 103 ASN A CA 1
ATOM 812 C C . ASN A 1 103 ? 8.728 -10.220 -1.651 1.00 89.31 103 ASN A C 1
ATOM 814 O O . ASN A 1 103 ? 9.889 -10.617 -1.512 1.00 89.31 103 ASN A O 1
ATOM 818 N N . PRO A 1 104 ? 8.141 -10.229 -2.866 1.00 82.88 104 PRO A N 1
ATOM 819 C CA . PRO A 1 104 ? 8.795 -10.781 -4.058 1.00 82.88 104 PRO A CA 1
ATOM 820 C C . PRO A 1 104 ? 10.069 -10.025 -4.462 1.00 82.88 104 PRO A C 1
ATOM 822 O O . PRO A 1 104 ? 10.914 -10.567 -5.168 1.00 82.88 104 PRO A O 1
ATOM 825 N N . HIS A 1 105 ? 10.236 -8.787 -3.995 1.00 79.44 105 HIS A N 1
ATOM 826 C CA . HIS A 1 105 ? 11.414 -7.966 -4.276 1.00 79.44 105 HIS A CA 1
ATOM 827 C C . HIS A 1 105 ? 12.492 -8.050 -3.185 1.00 79.44 105 HIS A C 1
ATOM 829 O O . HIS A 1 105 ? 13.489 -7.330 -3.276 1.00 79.44 105 HIS A O 1
ATOM 835 N N . ASN A 1 106 ? 12.295 -8.908 -2.173 1.00 80.56 106 ASN A N 1
ATOM 836 C CA . ASN A 1 106 ? 13.178 -9.085 -1.019 1.00 80.56 106 ASN A CA 1
ATOM 837 C C . ASN A 1 106 ? 13.620 -7.737 -0.407 1.00 80.56 106 ASN A C 1
ATOM 839 O O . ASN A 1 106 ? 14.812 -7.457 -0.221 1.00 80.56 106 ASN A O 1
ATOM 843 N N . LEU A 1 107 ? 12.631 -6.857 -0.203 1.00 76.38 107 LEU A N 1
ATOM 844 C CA . LEU A 1 107 ? 12.778 -5.532 0.400 1.00 76.38 107 LEU A CA 1
ATOM 845 C C . LEU A 1 107 ? 13.221 -5.603 1.856 1.00 76.38 107 LEU A C 1
ATOM 847 O O . LEU A 1 107 ? 12.660 -6.427 2.617 1.00 76.38 107 LEU A O 1
#

pLDDT: mean 90.49, std 8.92, range [41.19, 96.62]

Radius of gyration: 12.97 Å; chains: 1; bounding box: 40×26×26 Å

Secondary structure (DSSP, 8-state):
-PPPPPPPHHHHHHHHTTEEEEEEETT--EEEEEE-TTSEEEEEETT--EEEEEEEE-TTSEEEEEETT-SS-EEEE-EE-TTS-EEE-STT-EEEEEEEES-TT--